Protein AF-A0A822DJT3-F1 (afdb_monomer_lite)

Radius of gyration: 16.77 Å; chains: 1; bounding box: 40×29×47 Å

pLDDT: mean 80.54, std 14.23, range [40.25, 95.06]

Secondary structure (DSSP, 8-state):
-EE-SSSSS-TTGGG--S-EE--S-TT---TTTTT--HHHHHHS-HHHHHHHHHHHHHHHHTT--GGGGTTSSEEEEEEESSSHHHHHHHH-TTTTTTSEEEEEE--GGGHHHHHHHHHHHHHHTTS-SEEEEEEE-----SS---

Structure (mmCIF, N/CA/C/O backbone):
data_AF-A0A822DJT3-F1
#
_entry.id   AF-A0A822DJT3-F1
#
loop_
_atom_site.group_PDB
_atom_site.id
_atom_site.type_symbol
_atom_site.label_atom_id
_atom_site.label_alt_id
_atom_site.label_comp_id
_atom_site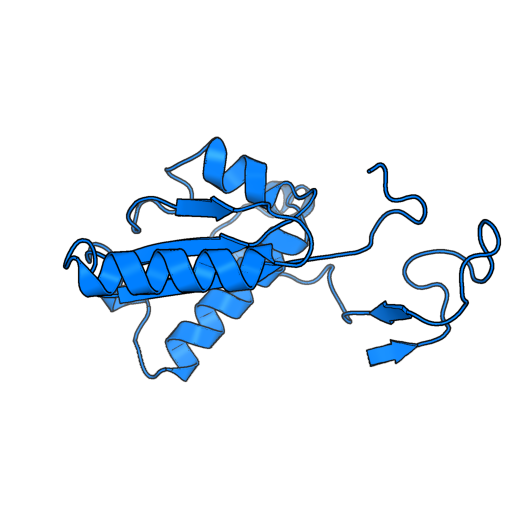.label_asym_id
_atom_site.label_entity_id
_atom_site.label_seq_id
_atom_site.pdbx_PDB_ins_code
_atom_site.Cartn_x
_atom_site.Cartn_y
_atom_site.Cartn_z
_atom_site.occupancy
_atom_site.B_iso_or_equiv
_atom_site.auth_seq_id
_atom_site.auth_comp_id
_atom_site.auth_asym_id
_atom_site.auth_atom_id
_atom_site.pdbx_PDB_model_num
ATOM 1 N N . MET A 1 1 ? 8.559 -11.005 -9.850 1.00 64.75 1 MET A N 1
ATOM 2 C CA . MET A 1 1 ? 9.278 -12.016 -10.670 1.00 64.75 1 MET A CA 1
ATOM 3 C C . MET A 1 1 ? 10.471 -11.321 -11.326 1.00 64.75 1 MET A C 1
ATOM 5 O O . MET A 1 1 ? 10.299 -10.184 -11.744 1.00 64.75 1 MET A O 1
ATOM 9 N N . ILE A 1 2 ? 11.675 -11.912 -11.351 1.00 83.25 2 ILE A N 1
ATOM 10 C CA . ILE A 1 2 ? 12.859 -11.281 -11.978 1.00 83.25 2 ILE A CA 1
ATOM 11 C C . ILE A 1 2 ? 12.907 -11.689 -13.448 1.00 83.25 2 ILE A C 1
ATOM 13 O O . ILE A 1 2 ? 13.103 -12.870 -13.735 1.00 83.25 2 ILE A O 1
ATOM 17 N N . THR A 1 3 ? 12.763 -10.736 -14.365 1.00 85.88 3 THR A N 1
ATOM 18 C CA . THR A 1 3 ? 12.699 -11.014 -15.810 1.00 85.88 3 THR A CA 1
ATOM 19 C C . THR A 1 3 ? 13.635 -10.105 -16.608 1.00 85.88 3 THR A C 1
ATOM 21 O O . THR A 1 3 ? 13.961 -8.995 -16.176 1.00 85.88 3 THR A O 1
ATOM 24 N N . ALA A 1 4 ? 14.080 -10.589 -17.770 1.00 84.44 4 ALA A N 1
ATOM 25 C CA . ALA A 1 4 ? 14.781 -9.812 -18.792 1.00 84.44 4 ALA A CA 1
ATOM 26 C C . ALA A 1 4 ? 13.803 -9.561 -19.943 1.00 84.44 4 ALA A C 1
ATOM 28 O O . ALA A 1 4 ? 13.664 -10.379 -20.843 1.00 84.44 4 ALA A O 1
ATOM 29 N N . ASP A 1 5 ? 13.039 -8.483 -19.816 1.00 85.62 5 ASP A N 1
ATOM 30 C CA . ASP A 1 5 ? 12.033 -8.057 -20.783 1.00 85.62 5 ASP A CA 1
ATOM 31 C C . ASP A 1 5 ? 11.998 -6.529 -20.805 1.00 85.62 5 ASP A C 1
ATOM 33 O O . ASP A 1 5 ? 12.515 -5.874 -19.888 1.00 85.62 5 ASP A O 1
ATOM 37 N N . ASP A 1 6 ? 11.351 -5.991 -21.833 1.00 84.81 6 ASP A N 1
ATOM 38 C CA . ASP A 1 6 ? 11.278 -4.555 -22.085 1.00 84.81 6 ASP A CA 1
ATOM 39 C C . ASP A 1 6 ? 10.051 -3.894 -21.425 1.00 84.81 6 ASP A C 1
ATOM 41 O O . ASP A 1 6 ? 9.691 -2.772 -21.772 1.00 84.81 6 ASP A O 1
ATOM 45 N N . CYS A 1 7 ? 9.364 -4.562 -20.480 1.00 82.00 7 CYS A N 1
ATOM 46 C CA . CYS A 1 7 ? 8.042 -4.104 -20.017 1.00 82.00 7 CYS A CA 1
ATOM 47 C C . CYS A 1 7 ? 8.061 -2.806 -19.189 1.00 82.00 7 CYS A C 1
ATOM 49 O O . CYS A 1 7 ? 7.016 -2.193 -18.973 1.00 82.00 7 CYS A O 1
ATOM 51 N N . ARG A 1 8 ? 9.236 -2.390 -18.702 1.00 83.06 8 ARG A N 1
ATOM 52 C CA . ARG A 1 8 ? 9.443 -1.087 -18.048 1.00 83.06 8 ARG A CA 1
ATOM 53 C C . ARG A 1 8 ? 10.210 -0.128 -18.934 1.00 83.06 8 ARG A C 1
ATOM 55 O O . ARG A 1 8 ? 9.840 1.035 -19.046 1.00 83.06 8 ARG A O 1
ATOM 62 N N . TRP A 1 9 ? 11.271 -0.630 -19.545 1.00 85.56 9 TRP A N 1
ATOM 63 C CA . TRP A 1 9 ? 12.133 0.111 -20.442 1.00 85.56 9 TRP A CA 1
ATOM 64 C C . TRP A 1 9 ? 12.909 -0.857 -21.343 1.00 85.56 9 TRP A C 1
ATOM 66 O O . TRP A 1 9 ? 13.093 -2.012 -20.948 1.00 85.56 9 TRP A O 1
ATOM 76 N N . PRO A 1 10 ? 13.393 -0.406 -22.515 1.00 87.25 10 PRO A N 1
ATOM 77 C CA . PRO A 1 10 ? 14.214 -1.225 -23.399 1.00 87.25 10 PRO A CA 1
ATOM 78 C C . PRO A 1 10 ? 15.428 -1.837 -22.694 1.00 87.25 10 PRO A C 1
ATOM 80 O O . PRO A 1 10 ? 16.146 -1.167 -21.943 1.00 87.25 10 PRO A O 1
ATOM 83 N N . GLN A 1 11 ? 15.699 -3.111 -22.966 1.00 86.88 11 GLN A N 1
ATOM 84 C CA . GLN A 1 11 ? 16.896 -3.788 -22.479 1.00 86.88 11 GLN A CA 1
ATOM 85 C C . GLN A 1 11 ? 18.179 -3.039 -22.852 1.00 86.88 11 GLN A C 1
ATOM 87 O O . GLN A 1 11 ? 18.351 -2.553 -23.968 1.00 86.88 11 GLN A O 1
ATOM 92 N N . GLY A 1 12 ? 19.103 -2.958 -21.891 1.00 80.81 12 GLY A N 1
ATOM 93 C CA . GLY A 1 12 ? 20.394 -2.295 -22.076 1.00 80.81 12 GLY A CA 1
ATOM 94 C C . GLY A 1 12 ? 20.322 -0.767 -22.161 1.00 80.81 12 GLY A C 1
ATOM 95 O O . GLY A 1 12 ? 21.353 -0.137 -22.404 1.00 80.81 12 GLY A O 1
ATOM 96 N N . GLN A 1 13 ? 19.152 -0.149 -21.937 1.00 83.62 13 GLN A N 1
ATOM 97 C CA . GLN A 1 13 ? 19.043 1.308 -21.870 1.00 83.62 13 GLN A CA 1
ATOM 98 C C . GLN A 1 13 ? 20.041 1.861 -20.838 1.00 83.62 13 GLN A C 1
ATOM 100 O O . GLN A 1 13 ? 20.091 1.397 -19.703 1.00 83.62 13 GLN A O 1
ATOM 105 N N . TYR A 1 14 ? 20.870 2.826 -21.250 1.00 85.50 14 TYR A N 1
ATOM 106 C CA . TYR A 1 14 ? 21.945 3.430 -20.442 1.00 85.50 14 TYR A CA 1
ATOM 107 C C . TYR A 1 14 ? 22.965 2.441 -19.840 1.00 85.50 14 TYR A C 1
ATOM 109 O O . TYR A 1 14 ? 23.615 2.762 -18.849 1.00 85.50 14 TYR A O 1
ATOM 117 N N . GLY A 1 15 ? 23.116 1.239 -20.408 1.00 86.69 15 GLY A N 1
ATOM 118 C CA . GLY A 1 15 ? 23.995 0.206 -19.845 1.00 86.69 15 GLY A CA 1
ATOM 119 C C . GLY A 1 15 ? 23.457 -0.430 -18.557 1.00 86.69 15 GLY A C 1
ATOM 120 O O . GLY A 1 15 ? 24.214 -1.076 -17.833 1.00 86.69 15 GLY A O 1
ATOM 121 N N . LEU A 1 16 ? 22.164 -0.256 -18.257 1.00 86.62 16 LEU A N 1
ATOM 122 C CA . LEU A 1 16 ? 21.525 -0.869 -17.095 1.00 86.62 16 LEU A CA 1
ATOM 123 C C . LEU A 1 16 ? 21.512 -2.405 -17.204 1.00 86.62 16 LEU A C 1
ATOM 125 O O . LEU A 1 16 ? 21.379 -2.948 -18.308 1.00 86.62 16 LEU A O 1
ATOM 129 N N . PRO A 1 17 ? 21.567 -3.124 -16.066 1.00 88.50 17 PRO A N 1
ATOM 130 C CA . PRO A 1 17 ? 21.380 -4.568 -16.043 1.00 88.50 17 PRO A CA 1
ATOM 131 C C . PRO A 1 17 ? 20.071 -4.989 -16.722 1.00 88.50 17 PRO A C 1
ATOM 133 O O . PRO A 1 17 ? 19.014 -4.397 -16.502 1.00 88.50 17 PRO A O 1
ATOM 136 N N . THR A 1 18 ? 20.122 -6.065 -17.508 1.00 88.12 18 THR A N 1
ATOM 137 C CA . THR A 1 18 ? 18.956 -6.565 -18.260 1.00 88.12 18 THR A CA 1
ATOM 138 C C . THR A 1 18 ? 17.886 -7.191 -17.369 1.00 88.12 18 THR A C 1
ATOM 140 O O . THR A 1 18 ? 16.740 -7.328 -17.784 1.00 88.12 18 THR A O 1
ATOM 143 N N . ARG A 1 19 ? 18.235 -7.570 -16.133 1.00 88.44 19 ARG A N 1
ATOM 144 C CA . ARG A 1 19 ? 17.340 -8.245 -15.189 1.00 88.44 19 ARG A CA 1
ATOM 145 C C . ARG A 1 19 ? 16.932 -7.308 -14.064 1.00 88.44 19 ARG A C 1
ATOM 147 O O . ARG A 1 19 ? 17.784 -6.776 -13.361 1.00 88.44 19 ARG A O 1
ATOM 154 N N . ASN A 1 20 ? 15.629 -7.185 -13.839 1.00 86.25 20 ASN A N 1
ATOM 155 C CA . ASN A 1 20 ? 15.072 -6.496 -12.677 1.00 86.25 20 ASN A CA 1
ATOM 156 C C . ASN A 1 20 ? 13.769 -7.168 -12.206 1.00 86.25 20 ASN A C 1
ATOM 158 O O . ASN A 1 20 ? 13.161 -7.965 -12.929 1.00 86.25 20 ASN A O 1
ATOM 162 N N . GLY A 1 21 ? 13.396 -6.918 -10.949 1.00 89.19 21 GLY A N 1
ATOM 163 C CA . GLY A 1 21 ? 12.188 -7.458 -10.330 1.00 89.19 21 GLY A CA 1
ATOM 164 C C . GLY A 1 21 ? 10.965 -6.639 -10.717 1.00 89.19 21 GLY A C 1
ATOM 165 O O . GLY A 1 21 ? 10.880 -5.465 -10.376 1.00 89.19 21 GLY A O 1
ATOM 166 N N . LYS A 1 22 ? 10.014 -7.263 -11.415 1.00 87.69 22 LYS A N 1
ATOM 167 C CA . LYS A 1 22 ? 8.825 -6.588 -11.943 1.00 87.69 22 LYS A CA 1
ATOM 168 C C . LYS A 1 22 ? 7.548 -7.183 -11.366 1.00 87.69 22 LYS A C 1
ATOM 170 O O . LYS A 1 22 ? 7.413 -8.411 -11.254 1.00 87.69 22 LYS A O 1
ATOM 175 N N . LEU A 1 23 ? 6.630 -6.292 -10.997 1.00 88.88 23 LEU A N 1
ATOM 176 C CA . LEU A 1 23 ? 5.227 -6.620 -10.773 1.00 88.88 23 LEU A CA 1
ATOM 177 C C . LEU A 1 23 ? 4.513 -6.728 -12.120 1.00 88.88 23 LEU A C 1
ATOM 179 O O . LEU A 1 23 ? 4.776 -5.941 -13.033 1.00 88.88 23 LEU A O 1
ATOM 183 N N . LYS A 1 24 ? 3.639 -7.728 -12.226 1.00 87.00 24 LYS A N 1
ATOM 184 C CA . LYS A 1 24 ? 2.755 -7.915 -13.377 1.00 87.00 24 LYS A CA 1
ATOM 185 C C . LYS A 1 24 ? 1.583 -6.940 -13.260 1.00 87.00 24 LYS A C 1
ATOM 187 O O . LYS A 1 24 ? 1.207 -6.608 -12.144 1.00 87.00 24 LYS A O 1
ATOM 192 N N . GLU A 1 25 ? 1.031 -6.521 -14.398 1.00 85.81 25 GLU A N 1
ATOM 193 C CA . GLU A 1 25 ? -0.296 -5.882 -14.477 1.00 85.81 25 GLU A CA 1
ATOM 194 C C . GLU A 1 25 ? -0.500 -4.684 -13.524 1.00 85.81 25 GLU A C 1
ATOM 196 O O . GLU A 1 25 ? -1.562 -4.513 -12.939 1.00 85.81 25 GLU A O 1
ATOM 201 N N . VAL A 1 26 ? 0.523 -3.834 -13.362 1.00 87.31 26 VAL A N 1
ATOM 202 C CA . VAL A 1 26 ? 0.474 -2.661 -12.455 1.00 87.31 26 VAL A CA 1
ATOM 203 C C . VAL A 1 26 ? -0.504 -1.566 -12.893 1.00 87.31 26 VAL A C 1
ATOM 205 O O . VAL A 1 26 ? -0.678 -0.567 -12.207 1.00 87.31 26 VAL A O 1
ATOM 208 N N . ASP A 1 27 ? -1.072 -1.707 -14.081 1.00 85.94 27 ASP A N 1
ATOM 209 C CA . ASP A 1 27 ? -2.065 -0.828 -14.676 1.00 85.94 27 ASP A CA 1
ATOM 210 C C . ASP A 1 27 ? -3.502 -1.190 -14.270 1.00 85.94 27 ASP A C 1
ATOM 212 O O . ASP A 1 27 ? -4.400 -0.364 -14.451 1.00 85.94 27 ASP A O 1
ATOM 216 N N . ARG A 1 28 ? -3.719 -2.379 -13.690 1.00 89.06 28 ARG A N 1
ATOM 217 C CA . ARG A 1 28 ? -5.036 -2.835 -13.231 1.00 89.06 28 ARG A CA 1
ATOM 218 C C . ARG A 1 28 ? -5.428 -2.189 -11.910 1.00 89.06 28 ARG A C 1
ATOM 220 O O . ARG A 1 28 ? -4.577 -1.946 -11.061 1.00 89.06 28 ARG A O 1
ATOM 227 N N . PHE A 1 29 ? -6.719 -1.884 -11.784 1.00 91.69 29 PHE A N 1
ATOM 228 C CA . PHE A 1 29 ? -7.321 -1.361 -10.563 1.00 91.69 29 PHE A CA 1
ATOM 229 C C . PHE A 1 29 ? -8.853 -1.465 -10.612 1.00 91.69 29 PHE A C 1
ATOM 231 O O . PHE A 1 29 ? -9.454 -1.079 -11.623 1.00 91.69 29 PHE A O 1
ATOM 238 N N . ASP A 1 30 ? -9.494 -1.937 -9.540 1.00 91.31 30 ASP A N 1
ATOM 239 C CA . ASP A 1 30 ? -10.961 -1.981 -9.431 1.00 91.31 30 ASP A CA 1
ATOM 240 C C . ASP A 1 30 ? -11.549 -0.617 -9.035 1.00 91.31 30 ASP A C 1
ATOM 242 O O . ASP A 1 30 ? -11.877 -0.319 -7.886 1.00 91.31 30 ASP A O 1
ATOM 246 N N . VAL A 1 31 ? -11.712 0.240 -10.039 1.00 90.44 31 VAL A N 1
ATOM 247 C CA . VAL A 1 31 ? -12.237 1.602 -9.880 1.00 90.44 31 VAL A CA 1
ATOM 248 C C . VAL A 1 31 ? -13.630 1.633 -9.236 1.00 90.44 31 VAL A C 1
ATOM 250 O O . VAL A 1 31 ? -13.926 2.536 -8.450 1.00 90.44 31 VAL A O 1
ATOM 253 N N . ALA A 1 32 ? -14.491 0.673 -9.590 1.00 89.25 32 ALA A N 1
ATOM 254 C CA . ALA A 1 32 ? -15.878 0.649 -9.139 1.00 89.25 32 ALA A CA 1
ATOM 255 C C . ALA A 1 32 ? -15.965 0.277 -7.657 1.00 89.25 32 ALA A C 1
ATOM 257 O O . ALA A 1 32 ? -16.729 0.897 -6.917 1.00 89.25 32 ALA A O 1
ATOM 258 N N . PHE A 1 33 ? -15.144 -0.680 -7.217 1.00 90.12 33 PHE A N 1
ATOM 259 C CA . PHE A 1 33 ? -15.066 -1.093 -5.821 1.00 90.12 33 PHE A CA 1
ATOM 260 C C . PHE A 1 33 ? -14.658 0.057 -4.888 1.00 90.12 33 PHE A C 1
ATOM 262 O O . PHE A 1 33 ? -15.282 0.263 -3.848 1.00 90.12 33 PHE A O 1
ATOM 269 N N . PHE A 1 34 ? -13.662 0.854 -5.286 1.00 87.69 34 PHE A N 1
ATOM 270 C CA . PHE A 1 34 ? -13.192 2.004 -4.502 1.00 87.69 34 PHE A CA 1
ATOM 271 C C . PHE A 1 34 ? -14.026 3.281 -4.696 1.00 87.69 34 PHE A C 1
ATOM 273 O O . PHE A 1 34 ? -13.658 4.328 -4.171 1.00 87.69 34 PHE A O 1
ATOM 280 N N . ASN A 1 35 ? -15.151 3.214 -5.421 1.00 86.25 35 ASN A N 1
ATOM 281 C CA . ASN A 1 35 ? -16.043 4.350 -5.679 1.00 86.25 35 ASN A CA 1
ATOM 282 C C . ASN A 1 35 ? -15.320 5.576 -6.281 1.00 86.25 35 ASN A C 1
ATOM 284 O O . ASN A 1 35 ? -15.597 6.725 -5.935 1.00 86.25 35 ASN A O 1
ATOM 288 N N . LEU A 1 36 ? -14.369 5.328 -7.184 1.00 84.56 36 LEU A N 1
ATOM 289 C CA . LEU A 1 36 ? -13.603 6.371 -7.862 1.00 84.56 36 LEU A CA 1
ATOM 290 C C . LEU A 1 36 ? -14.143 6.606 -9.274 1.00 84.56 36 LEU A C 1
ATOM 292 O O . LEU A 1 36 ? -14.678 5.713 -9.926 1.00 84.56 36 LEU A O 1
ATOM 296 N N . HIS A 1 37 ? -13.985 7.820 -9.798 1.00 83.56 37 HIS A N 1
ATOM 297 C CA . HIS A 1 37 ? -14.318 8.083 -11.196 1.00 83.56 37 HIS A CA 1
ATOM 298 C C . HIS A 1 37 ? -13.190 7.581 -12.114 1.00 83.56 37 HIS A C 1
ATOM 300 O O . HIS A 1 37 ? -12.014 7.834 -11.849 1.00 83.56 37 HIS A O 1
ATOM 306 N N . SER A 1 38 ? -13.508 6.947 -13.249 1.00 83.44 38 SER A N 1
ATOM 307 C CA . SER A 1 38 ? -12.495 6.342 -14.136 1.00 83.44 38 SER A CA 1
ATOM 308 C C . SER A 1 38 ? -11.413 7.321 -14.596 1.00 83.44 38 SER A C 1
ATOM 310 O O . SER A 1 38 ? -10.251 6.939 -14.697 1.00 83.44 38 SER A O 1
ATOM 312 N N . LYS A 1 39 ? -11.759 8.596 -14.834 1.00 82.94 39 LYS A N 1
ATOM 313 C CA . LYS A 1 39 ? -10.762 9.630 -15.183 1.00 82.94 39 LYS A CA 1
ATOM 314 C C . LYS A 1 39 ? -9.795 9.934 -14.035 1.00 82.94 39 LYS A C 1
ATOM 316 O O . LYS A 1 39 ? -8.632 10.206 -14.292 1.00 82.94 39 LYS A O 1
ATOM 321 N N . GLN A 1 40 ? -10.271 9.889 -12.793 1.00 79.56 40 GLN A N 1
ATOM 322 C CA . GLN A 1 40 ? -9.430 10.092 -11.617 1.00 79.56 40 GLN A CA 1
ATOM 323 C C . GLN A 1 40 ? -8.487 8.902 -11.442 1.00 79.56 40 GLN A C 1
ATOM 325 O O . GLN A 1 40 ? -7.285 9.101 -11.320 1.00 79.56 40 GLN A O 1
ATOM 330 N N . ALA A 1 41 ? -9.005 7.676 -11.557 1.00 81.94 41 ALA A N 1
ATOM 331 C CA . ALA A 1 41 ? -8.205 6.459 -11.437 1.00 81.94 41 ALA A CA 1
ATOM 332 C C . ALA A 1 41 ? -7.071 6.353 -12.474 1.00 81.94 41 ALA A C 1
ATOM 334 O O . ALA A 1 41 ? -5.986 5.881 -12.144 1.00 81.94 41 ALA A O 1
ATOM 335 N N . HIS A 1 42 ? -7.280 6.833 -13.707 1.00 82.88 42 HIS A N 1
ATOM 336 C CA . HIS A 1 42 ? -6.219 6.875 -14.727 1.00 82.88 42 HIS A CA 1
ATOM 337 C C . HIS A 1 42 ? -5.062 7.810 -14.357 1.00 82.88 42 HIS A C 1
ATOM 339 O O . HIS A 1 42 ? -3.927 7.555 -14.753 1.00 82.88 42 HIS A O 1
ATOM 345 N N . ASN A 1 43 ? -5.345 8.867 -13.596 1.00 82.94 43 ASN A N 1
ATOM 346 C CA . ASN A 1 43 ? -4.349 9.841 -13.157 1.00 82.94 43 ASN A CA 1
ATOM 347 C C . ASN A 1 43 ? -3.728 9.483 -11.800 1.00 82.94 43 ASN A C 1
ATOM 349 O O . ASN A 1 43 ? -2.837 10.191 -11.342 1.00 82.94 43 ASN A O 1
ATOM 353 N N . MET A 1 44 ? -4.185 8.412 -11.144 1.00 81.81 44 MET A N 1
ATOM 354 C CA . MET A 1 44 ? -3.606 7.961 -9.882 1.00 81.81 44 MET A CA 1
ATOM 355 C C . MET A 1 44 ? -2.296 7.211 -10.113 1.00 81.81 44 MET A C 1
ATOM 357 O O . MET A 1 44 ? -2.211 6.325 -10.977 1.00 81.81 44 MET A O 1
ATOM 361 N N . ASP A 1 45 ? -1.312 7.500 -9.258 1.00 84.19 45 ASP A N 1
ATOM 362 C CA . ASP A 1 45 ? -0.078 6.723 -9.160 1.00 84.19 45 ASP A CA 1
ATOM 363 C C . ASP A 1 45 ? -0.421 5.229 -8.994 1.00 84.19 45 ASP A C 1
ATOM 365 O O . ASP A 1 45 ? -1.178 4.860 -8.085 1.00 84.19 45 ASP A O 1
ATOM 369 N N . PRO A 1 46 ? 0.094 4.352 -9.876 1.00 87.75 46 PRO A N 1
ATOM 370 C CA . PRO A 1 46 ? -0.060 2.905 -9.757 1.00 87.75 46 PRO A CA 1
ATOM 371 C C . PRO A 1 46 ? 0.298 2.346 -8.373 1.00 87.75 46 PRO A C 1
ATOM 373 O O . PRO A 1 46 ? -0.302 1.364 -7.944 1.00 87.75 46 PRO A O 1
ATOM 376 N N . GLN A 1 47 ? 1.241 2.966 -7.654 1.00 86.94 47 GLN A N 1
ATOM 377 C CA . GLN A 1 47 ? 1.611 2.564 -6.292 1.00 86.94 47 GLN A CA 1
ATOM 378 C C . GLN A 1 47 ? 0.438 2.702 -5.328 1.00 86.94 47 GLN A C 1
ATOM 380 O O . GLN A 1 47 ? 0.181 1.790 -4.549 1.00 86.94 47 GLN A O 1
ATOM 385 N N . LEU A 1 48 ? -0.293 3.814 -5.411 1.00 85.62 48 LEU A N 1
ATOM 386 C CA . LEU A 1 48 ? -1.457 4.061 -4.569 1.00 85.62 48 LEU A CA 1
ATOM 387 C C . LEU A 1 48 ? -2.610 3.112 -4.917 1.00 85.62 48 LEU A C 1
ATOM 389 O O . LEU A 1 48 ? -3.270 2.602 -4.018 1.00 85.62 48 LEU A O 1
ATOM 393 N N . ARG A 1 49 ? -2.821 2.830 -6.208 1.00 89.06 49 ARG A N 1
ATOM 394 C CA . ARG A 1 49 ? -3.843 1.874 -6.667 1.00 89.06 49 ARG A CA 1
ATOM 395 C C . ARG A 1 49 ? -3.603 0.469 -6.118 1.00 89.06 49 ARG A C 1
ATOM 397 O O . ARG A 1 49 ? -4.495 -0.110 -5.506 1.00 89.06 49 ARG A O 1
ATOM 404 N N . LEU A 1 50 ? -2.377 -0.033 -6.263 1.00 90.06 50 LEU A N 1
ATOM 405 C CA . LEU A 1 50 ? -1.988 -1.331 -5.710 1.00 90.06 50 LEU A CA 1
ATOM 406 C C . LEU A 1 50 ? -2.056 -1.343 -4.181 1.00 90.06 50 LEU A C 1
ATOM 408 O O . LEU A 1 50 ? -2.475 -2.336 -3.596 1.00 90.06 50 LEU A O 1
ATOM 412 N N . LEU A 1 51 ? -1.658 -0.249 -3.526 1.00 89.56 51 LEU A N 1
ATOM 413 C CA . LEU A 1 51 ? -1.709 -0.149 -2.071 1.00 89.56 51 LEU A CA 1
ATOM 414 C C . LEU A 1 51 ? -3.142 -0.279 -1.548 1.00 89.56 51 LEU A C 1
ATOM 416 O O . LEU A 1 51 ? -3.360 -1.017 -0.595 1.00 89.56 51 LEU A O 1
ATOM 420 N N . LEU A 1 52 ? -4.115 0.379 -2.184 1.00 89.19 52 LEU A N 1
ATOM 421 C CA . LEU A 1 52 ? -5.526 0.293 -1.799 1.00 89.19 52 LEU A CA 1
ATOM 422 C C . LEU A 1 52 ? -6.053 -1.149 -1.844 1.00 89.19 52 LEU A C 1
ATOM 424 O O . LEU A 1 52 ? -6.670 -1.611 -0.882 1.00 89.19 52 LEU A O 1
ATOM 428 N N . GLU A 1 53 ? -5.771 -1.870 -2.930 1.00 91.56 53 GLU A N 1
ATOM 429 C CA . GLU A 1 53 ? -6.175 -3.271 -3.096 1.00 91.56 53 GLU A CA 1
ATOM 430 C C . GLU A 1 53 ? -5.490 -4.182 -2.077 1.00 91.56 53 GLU A C 1
ATOM 432 O O . GLU A 1 53 ? -6.162 -4.885 -1.324 1.00 91.56 53 GLU A O 1
ATOM 437 N N . VAL A 1 54 ? -4.161 -4.111 -1.976 1.00 93.06 54 VAL A N 1
ATOM 438 C CA . VAL A 1 54 ? -3.385 -4.975 -1.075 1.00 93.06 54 VAL A CA 1
ATOM 439 C C . VAL A 1 54 ? -3.716 -4.694 0.390 1.00 93.06 54 VAL A C 1
ATOM 441 O O . VAL A 1 54 ? -3.786 -5.621 1.198 1.00 93.06 54 VAL A O 1
ATOM 444 N N . THR A 1 55 ? -3.966 -3.438 0.763 1.00 91.44 55 THR A N 1
ATOM 445 C CA . THR A 1 55 ? -4.439 -3.103 2.108 1.00 91.44 55 THR A CA 1
ATOM 446 C C . THR A 1 55 ? -5.795 -3.749 2.377 1.00 91.44 55 THR A C 1
ATOM 448 O O . THR A 1 55 ? -5.951 -4.396 3.414 1.00 91.44 55 THR A O 1
ATOM 451 N N . TYR A 1 56 ? -6.751 -3.650 1.452 1.00 91.88 56 TYR A N 1
ATOM 452 C CA . TYR A 1 56 ? -8.053 -4.298 1.608 1.00 91.88 56 TYR A CA 1
ATOM 453 C C . TYR A 1 56 ? -7.923 -5.824 1.750 1.00 91.88 56 TYR A C 1
ATOM 455 O O . TYR A 1 56 ? -8.441 -6.408 2.707 1.00 91.88 56 TYR A O 1
ATOM 463 N N . GLU A 1 57 ? -7.161 -6.461 0.859 1.00 93.69 57 GLU A N 1
ATOM 464 C CA . GLU A 1 57 ? -6.869 -7.896 0.904 1.00 93.69 57 GLU A CA 1
ATOM 465 C C . GLU A 1 57 ? -6.219 -8.303 2.228 1.00 93.69 57 GLU A C 1
ATOM 467 O O . GLU A 1 57 ? -6.601 -9.315 2.814 1.00 93.69 57 GLU A O 1
ATOM 472 N N . SER A 1 58 ? -5.278 -7.504 2.739 1.00 93.50 58 SER A N 1
ATOM 473 C CA . SER A 1 58 ? -4.582 -7.787 3.997 1.00 93.50 58 SER A CA 1
ATOM 474 C C . SER A 1 58 ? -5.530 -7.787 5.199 1.00 93.50 58 SER A C 1
ATOM 476 O O . SER A 1 58 ? -5.432 -8.665 6.060 1.00 93.50 58 SER A O 1
ATOM 478 N N . ILE A 1 59 ? -6.495 -6.863 5.227 1.00 91.69 59 ILE A N 1
ATOM 479 C CA . ILE A 1 59 ? -7.508 -6.775 6.283 1.00 91.69 59 ILE A CA 1
ATOM 480 C C . ILE A 1 59 ? -8.428 -7.999 6.221 1.00 91.69 59 ILE A C 1
ATOM 482 O O . ILE A 1 59 ? -8.660 -8.656 7.239 1.00 91.69 59 ILE A O 1
ATOM 486 N N . CYS A 1 60 ? -8.907 -8.351 5.024 1.00 93.12 60 CYS A N 1
ATOM 487 C CA . CYS A 1 60 ? -9.743 -9.532 4.826 1.00 93.12 60 CYS A CA 1
ATOM 488 C C . CYS A 1 60 ? -8.999 -10.834 5.157 1.00 93.12 60 CYS A C 1
ATOM 490 O O . CYS A 1 60 ? -9.564 -11.713 5.807 1.00 93.12 60 CYS A O 1
ATOM 492 N N . ASN A 1 61 ? -7.725 -10.944 4.776 1.00 95.06 61 ASN A N 1
ATOM 493 C CA . ASN A 1 61 ? -6.872 -12.093 5.081 1.00 95.06 61 ASN A CA 1
ATOM 494 C C . ASN A 1 61 ? -6.621 -12.249 6.591 1.00 95.06 61 ASN A C 1
ATOM 496 O O . ASN A 1 61 ? -6.487 -13.367 7.082 1.00 95.06 61 ASN A O 1
ATOM 500 N N . ALA A 1 62 ? -6.632 -11.151 7.351 1.00 92.44 62 ALA A N 1
ATOM 501 C CA . ALA A 1 62 ? -6.599 -11.183 8.814 1.00 92.44 62 ALA A CA 1
ATOM 502 C C . ALA A 1 62 ? -7.934 -11.633 9.453 1.00 92.44 62 ALA A C 1
ATOM 504 O O . ALA A 1 62 ? -8.041 -11.688 10.678 1.00 92.44 62 ALA A O 1
ATOM 505 N N . GLY A 1 63 ? -8.967 -11.934 8.656 1.00 93.31 63 GLY A N 1
ATOM 506 C CA . GLY A 1 63 ? -10.307 -12.279 9.142 1.00 93.31 63 GLY A CA 1
ATOM 507 C C . GLY A 1 63 ? -11.077 -11.083 9.711 1.00 93.31 63 GLY A C 1
ATOM 508 O O . GLY A 1 63 ? -12.089 -11.257 10.393 1.00 93.31 63 GLY A O 1
ATOM 509 N N . ILE A 1 64 ? -10.606 -9.861 9.451 1.00 91.69 64 ILE A N 1
ATOM 510 C CA . ILE A 1 64 ? -11.226 -8.624 9.920 1.00 91.69 64 ILE A CA 1
ATOM 511 C C . ILE A 1 64 ? -12.162 -8.117 8.824 1.00 91.69 64 ILE A C 1
ATOM 513 O O . ILE A 1 64 ? -11.804 -8.060 7.652 1.00 91.69 64 ILE A O 1
ATOM 517 N N . ASN A 1 65 ? -13.381 -7.725 9.199 1.00 90.38 65 ASN A N 1
ATOM 518 C CA . ASN A 1 65 ? -14.263 -7.017 8.277 1.00 90.38 65 ASN A CA 1
ATOM 519 C C . ASN A 1 65 ? -13.801 -5.547 8.191 1.00 90.38 65 ASN A C 1
ATOM 521 O O . ASN A 1 65 ? -13.854 -4.872 9.223 1.00 90.38 65 ASN A O 1
ATOM 525 N N . PRO A 1 66 ? -13.407 -5.030 7.011 1.00 86.50 66 PRO A N 1
ATOM 526 C CA . PRO A 1 66 ? -12.921 -3.656 6.850 1.00 86.50 66 PRO A CA 1
ATOM 527 C C . PRO A 1 66 ? -13.891 -2.588 7.363 1.00 86.50 66 PRO A C 1
ATOM 529 O O . PRO A 1 66 ? -13.467 -1.580 7.919 1.00 86.50 66 PRO A O 1
ATOM 532 N N . ILE A 1 67 ? -15.203 -2.838 7.287 1.00 86.19 67 ILE A N 1
ATOM 533 C CA . ILE A 1 67 ? -16.236 -1.922 7.793 1.00 86.19 67 ILE A CA 1
ATOM 534 C C . ILE A 1 67 ? -16.123 -1.742 9.316 1.00 86.19 67 ILE A C 1
ATOM 536 O O . ILE A 1 67 ? -16.473 -0.692 9.838 1.00 86.19 67 ILE A O 1
ATOM 540 N N . LYS A 1 68 ? -15.601 -2.736 10.048 1.00 85.75 68 LYS A N 1
ATOM 541 C CA . LYS A 1 68 ? -15.401 -2.634 11.504 1.00 85.75 68 LYS A CA 1
ATOM 542 C C . LYS A 1 68 ? -14.223 -1.744 11.895 1.00 85.75 68 LYS A C 1
ATOM 544 O O . LYS A 1 68 ? -14.157 -1.350 13.052 1.00 85.75 68 LYS A O 1
ATOM 549 N N . LEU A 1 69 ? -13.301 -1.470 10.971 1.00 83.56 69 LEU A N 1
ATOM 550 C CA . LEU A 1 69 ? -12.176 -0.558 11.204 1.00 83.56 69 LEU A CA 1
ATOM 551 C C . LEU A 1 69 ? -12.566 0.906 10.968 1.00 83.56 69 LEU A C 1
ATOM 553 O O . LEU A 1 69 ? -11.858 1.813 11.399 1.00 83.56 69 LEU A O 1
ATOM 557 N N . LYS A 1 70 ? -13.702 1.145 10.307 1.00 81.75 70 LYS A N 1
ATOM 558 C CA . LYS A 1 70 ? -14.220 2.487 10.061 1.00 81.75 70 LYS A CA 1
ATOM 559 C C . LYS A 1 70 ? -14.567 3.171 11.386 1.00 81.75 70 LYS A C 1
ATOM 561 O O . LYS A 1 70 ? -15.403 2.681 12.144 1.00 81.75 70 LYS A O 1
ATOM 566 N N . GLY A 1 71 ? -13.920 4.303 11.663 1.00 78.62 71 GLY A N 1
ATOM 567 C CA . GLY A 1 71 ? -14.151 5.096 12.874 1.00 78.62 71 GLY A CA 1
ATOM 568 C C . GLY A 1 71 ? -13.498 4.545 14.149 1.00 78.62 71 GLY A C 1
ATOM 569 O O . GLY A 1 71 ? -13.709 5.101 15.230 1.00 78.62 71 GLY A O 1
ATOM 570 N N . THR A 1 72 ? -12.696 3.477 14.064 1.00 84.75 72 THR A N 1
ATOM 571 C CA . THR A 1 72 ? -11.877 3.028 15.198 1.00 84.75 72 THR A CA 1
ATOM 572 C C . THR A 1 72 ? -10.593 3.849 15.306 1.00 84.75 72 THR A C 1
ATOM 574 O O . THR A 1 72 ? -10.219 4.596 14.404 1.00 84.75 72 THR A O 1
ATOM 577 N N . LYS A 1 73 ? -9.870 3.708 16.424 1.00 84.75 73 LYS A N 1
ATOM 578 C CA . LYS A 1 73 ? -8.508 4.249 16.557 1.00 84.75 73 LYS A CA 1
ATOM 579 C C . LYS A 1 73 ? -7.516 3.383 15.770 1.00 84.75 73 LYS A C 1
ATOM 581 O O . LYS A 1 73 ? -6.700 2.693 16.377 1.00 84.75 73 LYS A O 1
ATOM 586 N N . THR A 1 74 ? -7.661 3.367 14.449 1.00 87.69 74 THR A N 1
ATOM 587 C CA . THR A 1 74 ? -6.763 2.666 13.530 1.00 87.69 74 THR A CA 1
ATOM 588 C C . THR A 1 74 ? -5.917 3.687 12.789 1.00 87.69 74 THR A C 1
ATOM 590 O O . THR A 1 74 ? -6.472 4.554 12.111 1.00 87.69 74 THR A O 1
ATOM 593 N N . ASP A 1 75 ? -4.5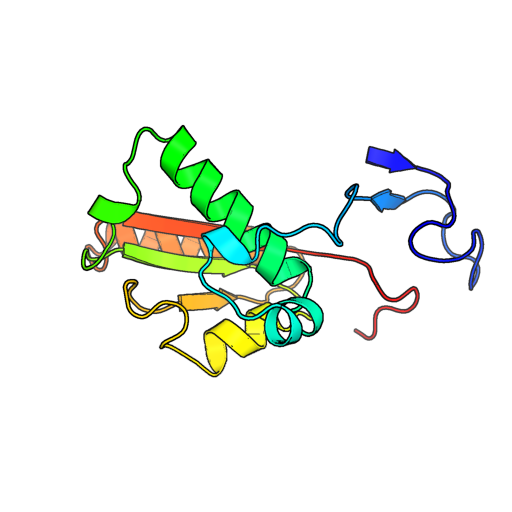99 3.571 12.924 1.00 86.69 75 ASP A N 1
ATOM 594 C CA . ASP A 1 75 ? -3.631 4.446 12.254 1.00 86.69 75 ASP A CA 1
ATOM 595 C C . ASP A 1 75 ? -3.046 3.758 11.010 1.00 86.69 75 ASP A C 1
ATOM 597 O O . ASP A 1 75 ? -3.019 2.526 10.923 1.00 86.69 75 ASP A O 1
ATOM 601 N N . VAL A 1 76 ? -2.560 4.543 10.045 1.00 87.88 76 VAL A N 1
ATOM 602 C CA . VAL A 1 76 ? -1.982 4.039 8.787 1.00 87.88 76 VAL A CA 1
ATOM 603 C C . VAL A 1 76 ? -0.547 4.544 8.627 1.00 87.88 76 VAL A C 1
ATOM 605 O O . VAL A 1 76 ? -0.290 5.743 8.690 1.00 87.88 76 VAL A O 1
ATOM 608 N N . PHE A 1 77 ? 0.396 3.633 8.389 1.00 88.62 77 PHE A N 1
ATOM 609 C CA . PHE A 1 77 ? 1.824 3.920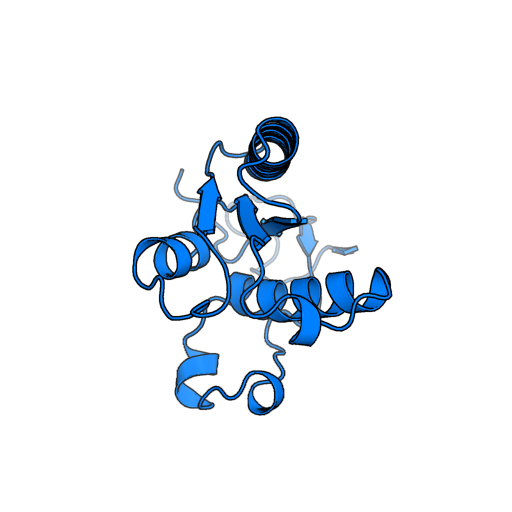 8.236 1.00 88.62 77 PHE A CA 1
ATOM 610 C C . PHE A 1 77 ? 2.337 3.351 6.914 1.00 88.62 77 PHE A C 1
ATOM 612 O O . PHE A 1 77 ? 2.357 2.135 6.727 1.00 88.62 77 PHE A O 1
ATOM 619 N N . ILE A 1 78 ? 2.780 4.206 5.995 1.00 88.25 78 ILE A N 1
ATOM 620 C CA . ILE A 1 78 ? 3.230 3.797 4.660 1.00 88.25 78 ILE A CA 1
ATOM 621 C C . ILE A 1 78 ? 4.700 4.165 4.467 1.00 88.25 78 ILE A C 1
ATOM 623 O O . ILE A 1 78 ? 5.081 5.326 4.544 1.00 88.25 78 ILE A O 1
ATOM 627 N N . GLY A 1 79 ? 5.543 3.178 4.180 1.00 88.19 79 GLY A N 1
ATOM 628 C CA . GLY A 1 79 ? 6.891 3.413 3.674 1.00 88.19 79 GLY A CA 1
ATOM 629 C C . GLY A 1 79 ? 6.860 3.571 2.158 1.00 88.19 79 GLY A C 1
ATOM 630 O O . GLY A 1 79 ? 6.550 2.608 1.456 1.00 88.19 79 GLY A O 1
ATOM 631 N N . ALA A 1 80 ? 7.190 4.747 1.636 1.00 83.19 80 ALA A N 1
ATOM 632 C CA . ALA A 1 80 ? 7.199 4.990 0.195 1.00 83.19 80 ALA A CA 1
ATOM 633 C C . ALA A 1 80 ? 8.354 5.915 -0.188 1.00 83.19 80 ALA A C 1
ATOM 635 O O . ALA A 1 80 ? 8.666 6.827 0.569 1.00 83.19 80 ALA A O 1
ATOM 636 N N . ASN A 1 81 ? 8.943 5.710 -1.368 1.00 75.88 81 ASN A N 1
ATOM 637 C CA . ASN A 1 81 ? 9.991 6.564 -1.936 1.00 75.88 81 ASN A CA 1
ATOM 638 C C . ASN A 1 81 ? 9.531 7.085 -3.308 1.00 75.88 81 ASN A C 1
ATOM 640 O O . ASN A 1 81 ? 9.076 6.295 -4.139 1.00 75.88 81 ASN A O 1
ATOM 644 N N . GLY A 1 82 ? 9.622 8.401 -3.532 1.00 62.56 82 GLY A N 1
ATOM 645 C CA . GLY A 1 82 ? 9.431 9.015 -4.853 1.00 62.56 82 GLY A CA 1
ATOM 64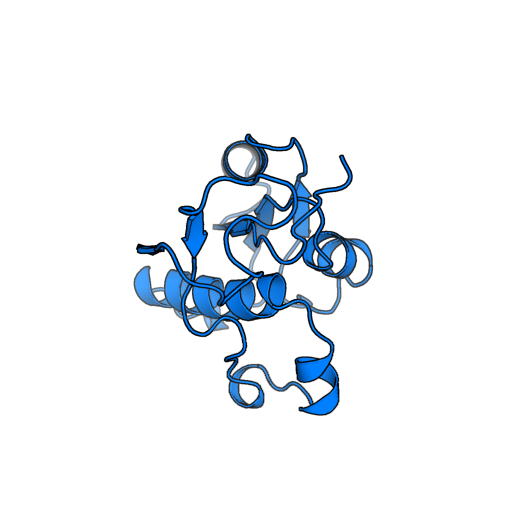6 C C . GLY A 1 82 ? 8.063 8.743 -5.492 1.00 62.56 82 GLY A C 1
ATOM 647 O O . GLY A 1 82 ? 7.989 8.436 -6.681 1.00 62.56 82 GLY A O 1
ATOM 648 N N . SER A 1 83 ? 6.987 8.809 -4.703 1.00 60.66 83 SER A N 1
ATOM 649 C CA . SER A 1 83 ? 5.632 8.407 -5.113 1.00 60.66 83 SER A CA 1
ATOM 650 C C . SER A 1 83 ? 4.601 9.500 -4.846 1.00 60.66 83 SER A C 1
ATOM 652 O O . SER A 1 83 ? 4.711 10.214 -3.850 1.00 60.66 83 SER A O 1
ATOM 654 N N . ASP A 1 84 ? 3.541 9.576 -5.659 1.00 54.47 84 ASP A N 1
ATOM 655 C CA . ASP A 1 84 ? 2.388 10.422 -5.317 1.00 54.47 84 ASP A CA 1
ATOM 656 C C . ASP A 1 84 ? 1.599 9.843 -4.142 1.00 54.47 84 ASP A C 1
ATOM 658 O O . ASP A 1 84 ? 0.766 10.543 -3.577 1.00 54.47 84 ASP A O 1
ATOM 662 N N . ALA A 1 85 ? 1.877 8.604 -3.710 1.00 51.56 85 ALA A N 1
ATOM 663 C CA . ALA A 1 85 ? 1.389 8.114 -2.425 1.00 51.56 85 ALA A CA 1
ATOM 664 C C . ALA A 1 85 ? 1.848 9.048 -1.288 1.00 51.56 85 ALA A C 1
ATOM 666 O O . ALA A 1 85 ? 1.010 9.467 -0.494 1.00 51.56 85 ALA A O 1
ATOM 667 N N . GLN A 1 86 ? 3.117 9.490 -1.276 1.00 56.41 86 GLN A N 1
ATOM 668 C CA . GLN A 1 86 ? 3.584 10.515 -0.325 1.00 56.41 86 GLN A CA 1
ATOM 669 C C . GLN A 1 86 ? 2.724 11.784 -0.400 1.00 56.41 86 GLN A C 1
ATOM 671 O O . GLN A 1 86 ? 2.330 12.320 0.634 1.00 56.41 86 GLN A O 1
ATOM 676 N N . ASN A 1 87 ? 2.387 12.235 -1.611 1.00 53.97 87 ASN A N 1
ATOM 677 C CA . ASN A 1 87 ? 1.595 13.444 -1.822 1.00 53.97 87 ASN A CA 1
ATOM 678 C C . ASN A 1 87 ? 0.133 13.267 -1.392 1.00 53.97 87 ASN A C 1
ATOM 680 O O . ASN A 1 87 ? -0.387 14.143 -0.712 1.00 53.97 87 ASN A O 1
ATOM 684 N N . VAL A 1 88 ? -0.533 12.157 -1.713 1.00 56.31 88 VAL A N 1
ATOM 685 C CA . VAL A 1 88 ? -1.939 11.916 -1.339 1.00 56.31 88 VAL A CA 1
ATOM 686 C C . VAL A 1 88 ? -2.092 11.822 0.178 1.00 56.31 88 VAL A C 1
ATOM 688 O O . VAL A 1 88 ? -2.960 12.485 0.738 1.00 56.31 88 VAL A O 1
ATOM 691 N N . PHE A 1 89 ? -1.190 11.111 0.860 1.00 54.53 89 PHE A N 1
ATOM 692 C CA . PHE A 1 89 ? -1.209 11.025 2.324 1.00 54.53 89 PHE A CA 1
ATOM 693 C C . PHE A 1 89 ? -0.788 12.331 3.023 1.00 54.53 89 PHE A C 1
ATOM 695 O O . PHE A 1 89 ? -1.177 12.549 4.167 1.00 54.53 89 PHE A O 1
ATOM 702 N N . SER A 1 90 ? -0.025 13.207 2.354 1.00 48.81 90 SER A N 1
ATOM 703 C CA . SER A 1 90 ? 0.385 14.512 2.908 1.00 48.81 90 SER A CA 1
ATOM 704 C C . SER A 1 90 ? -0.586 15.659 2.595 1.00 48.81 90 SER A C 1
ATOM 706 O O . SER A 1 90 ? -0.636 16.629 3.348 1.00 48.81 90 SER A O 1
ATOM 708 N N . SER A 1 91 ? -1.330 15.581 1.485 1.00 42.25 91 SER A N 1
ATOM 709 C CA . SER A 1 91 ? -2.117 16.703 0.936 1.00 42.25 91 SER A CA 1
ATOM 710 C C . SER A 1 91 ? -3.612 16.588 1.207 1.00 42.25 91 SER A C 1
ATOM 712 O O . SER A 1 91 ? -4.285 17.614 1.269 1.00 42.25 91 SER A O 1
ATOM 714 N N . ASP A 1 92 ? -4.136 15.368 1.351 1.00 44.38 92 ASP A N 1
ATOM 715 C CA . ASP A 1 92 ? -5.565 15.142 1.539 1.00 44.38 92 ASP A CA 1
ATOM 716 C C . ASP A 1 92 ? -5.845 14.113 2.649 1.00 44.38 92 ASP A C 1
ATOM 718 O O . ASP A 1 92 ? -5.974 12.914 2.385 1.00 44.38 92 ASP A O 1
ATOM 722 N N . PRO A 1 93 ? -5.983 14.563 3.910 1.00 44.56 93 PRO A N 1
ATOM 723 C CA . PRO A 1 93 ? -6.419 13.696 5.000 1.00 44.56 93 PRO A CA 1
ATOM 724 C C . PRO A 1 93 ? -7.835 13.114 4.798 1.00 44.56 93 PRO A C 1
ATOM 726 O O . PRO A 1 93 ? -8.223 12.244 5.575 1.00 44.56 93 PRO A O 1
ATOM 729 N N . GLN A 1 94 ? -8.610 13.547 3.787 1.00 40.25 94 GLN A N 1
ATOM 730 C CA . GLN A 1 94 ? -9.979 13.069 3.546 1.00 40.25 94 GLN A CA 1
ATOM 731 C C . GLN A 1 94 ? -10.077 11.833 2.645 1.00 40.25 94 GLN A C 1
ATOM 733 O O . GLN A 1 94 ? -11.076 11.120 2.723 1.00 40.25 94 GLN A O 1
ATOM 738 N N . THR A 1 95 ? -9.051 11.491 1.852 1.00 48.69 95 THR A N 1
ATOM 739 C CA . THR A 1 95 ? -9.075 10.239 1.059 1.00 48.69 95 THR A CA 1
ATOM 740 C C . THR A 1 95 ? -9.155 8.993 1.970 1.00 48.69 95 THR A C 1
ATOM 742 O O . THR A 1 95 ? -9.653 7.945 1.560 1.00 48.69 95 THR A O 1
ATOM 745 N N . PHE A 1 96 ? -8.754 9.129 3.241 1.00 49.19 96 PHE A N 1
ATOM 746 C CA . PHE A 1 96 ? -8.953 8.153 4.315 1.00 49.19 96 PHE A CA 1
ATOM 747 C C . PHE A 1 96 ? -9.742 8.767 5.485 1.00 49.19 96 PHE A C 1
ATOM 749 O O . PHE A 1 96 ? -9.342 8.625 6.636 1.00 49.19 96 PHE A O 1
ATOM 756 N N . GLU A 1 97 ? -10.878 9.419 5.206 1.00 41.88 97 GLU A N 1
ATOM 757 C CA . GLU A 1 97 ? -11.780 10.056 6.195 1.00 41.88 97 GLU A CA 1
ATOM 758 C C . GLU A 1 97 ? -12.163 9.157 7.397 1.00 41.88 97 GLU A C 1
ATOM 760 O O . GLU A 1 97 ? -12.603 9.640 8.440 1.00 41.88 97 GLU A O 1
ATOM 765 N N . ASP A 1 98 ? -11.952 7.845 7.272 1.00 45.25 98 ASP A N 1
ATOM 766 C CA . ASP A 1 98 ? -12.257 6.829 8.275 1.00 45.25 98 ASP A CA 1
ATOM 767 C C . ASP A 1 98 ? -11.071 6.406 9.171 1.00 45.25 98 ASP A C 1
ATOM 769 O O . ASP A 1 98 ? -11.301 5.687 10.150 1.00 45.25 98 ASP A O 1
ATOM 773 N N . TYR A 1 99 ? -9.830 6.822 8.864 1.00 49.28 99 TYR A N 1
ATOM 774 C CA . TYR A 1 99 ? -8.599 6.403 9.556 1.00 49.28 99 TYR A CA 1
ATOM 775 C C . TYR A 1 99 ? -7.826 7.599 10.142 1.00 49.28 99 TYR A C 1
ATOM 777 O O . TYR A 1 99 ? -7.766 8.684 9.569 1.00 49.28 99 TYR A O 1
ATOM 785 N N . ARG A 1 100 ? -7.238 7.404 11.328 1.00 49.16 100 ARG A N 1
ATOM 786 C CA . ARG A 1 100 ? -6.443 8.414 12.055 1.00 49.16 100 ARG A CA 1
ATOM 787 C C . ARG A 1 100 ? -4.998 8.462 11.490 1.00 49.16 100 ARG A C 1
ATOM 789 O O . ARG A 1 100 ? -4.695 7.674 10.597 1.00 49.16 100 ARG A O 1
ATOM 796 N N . PRO A 1 101 ? -4.160 9.460 11.860 1.00 52.47 101 PRO A N 1
ATOM 797 C CA . PRO A 1 101 ? -3.210 10.119 10.957 1.00 52.47 101 PRO A CA 1
ATOM 798 C C . PRO A 1 101 ? -2.384 9.154 10.102 1.00 52.47 101 PRO A C 1
ATOM 800 O O . PRO A 1 101 ? -1.743 8.235 10.606 1.00 52.47 101 PRO A O 1
ATOM 803 N N . SER A 1 102 ? -2.404 9.411 8.794 1.00 63.31 102 SER A N 1
ATOM 804 C CA . SER A 1 102 ? -1.615 8.681 7.809 1.00 63.31 102 SER A CA 1
ATOM 805 C C . SER A 1 102 ? -0.184 9.213 7.808 1.00 63.31 102 SER A C 1
ATOM 807 O O . SER A 1 102 ? 0.062 10.336 7.375 1.00 63.31 102 SER A O 1
ATOM 809 N N . TYR A 1 103 ? 0.769 8.421 8.295 1.00 68.75 103 TYR A N 1
ATOM 810 C CA . TYR A 1 103 ? 2.186 8.773 8.242 1.00 68.75 103 TYR A CA 1
ATOM 811 C C . TYR A 1 103 ? 2.830 8.104 7.038 1.00 68.75 103 TYR A C 1
ATOM 813 O O . TYR A 1 103 ? 2.936 6.878 6.990 1.00 68.75 103 TYR A O 1
ATOM 821 N N . THR A 1 104 ? 3.298 8.908 6.083 1.00 71.75 104 THR A N 1
ATOM 822 C CA . THR A 1 104 ? 4.222 8.404 5.065 1.00 71.75 104 THR A CA 1
ATOM 823 C C . THR A 1 104 ? 5.649 8.672 5.508 1.00 71.75 104 THR A C 1
ATOM 825 O O . THR A 1 104 ? 5.989 9.792 5.882 1.00 71.75 104 THR A O 1
ATOM 828 N N . VAL A 1 105 ? 6.472 7.631 5.497 1.00 76.62 105 VAL A N 1
ATOM 829 C CA . VAL A 1 105 ? 7.871 7.687 5.911 1.00 76.62 105 VAL A CA 1
ATOM 830 C C . VAL A 1 105 ? 8.743 7.423 4.695 1.00 76.62 105 VAL A C 1
ATOM 832 O O . VAL A 1 105 ? 8.535 6.438 3.985 1.00 76.62 105 VAL A O 1
ATOM 835 N N . ASP A 1 106 ? 9.730 8.289 4.485 1.00 79.88 106 ASP A N 1
ATOM 836 C CA . ASP A 1 106 ? 10.777 8.097 3.488 1.00 79.88 106 ASP A CA 1
ATOM 837 C C . ASP A 1 106 ? 12.147 8.183 4.158 1.00 79.88 106 ASP A C 1
ATOM 839 O O . ASP A 1 106 ? 12.659 9.253 4.484 1.00 79.88 106 ASP A O 1
ATOM 843 N N . THR A 1 107 ? 12.730 7.015 4.392 1.00 77.62 107 THR A N 1
ATOM 844 C CA . THR A 1 107 ? 14.129 6.847 4.785 1.00 77.62 107 THR A CA 1
ATOM 845 C C . THR A 1 107 ? 14.842 5.940 3.788 1.00 77.62 107 THR A C 1
ATOM 847 O O . THR A 1 107 ? 15.653 5.086 4.159 1.00 77.62 107 THR A O 1
ATOM 850 N N . ALA A 1 108 ? 14.514 6.090 2.500 1.00 84.31 108 ALA A N 1
ATOM 851 C CA . ALA A 1 108 ? 15.005 5.250 1.417 1.00 84.31 108 ALA A CA 1
ATOM 852 C C . ALA A 1 108 ? 14.694 3.756 1.653 1.00 84.31 108 ALA A C 1
ATOM 854 O O . ALA A 1 108 ? 13.536 3.365 1.810 1.00 84.31 108 ALA A O 1
ATOM 855 N N . CYS A 1 109 ? 15.712 2.893 1.673 1.00 86.19 109 CYS A N 1
ATOM 856 C CA . CYS A 1 109 ? 15.539 1.440 1.738 1.00 86.19 109 CYS A CA 1
ATOM 857 C C . CYS A 1 109 ? 14.942 0.935 3.063 1.00 86.19 109 CYS A C 1
ATOM 859 O O . CYS A 1 109 ? 14.471 -0.199 3.113 1.00 86.19 109 CYS A O 1
ATOM 861 N N . SER A 1 110 ? 14.970 1.736 4.134 1.00 88.31 110 SER A N 1
ATOM 862 C CA . SER A 1 110 ? 14.431 1.349 5.446 1.00 88.31 110 SER A CA 1
ATOM 863 C C . SER A 1 110 ? 13.001 1.832 5.695 1.00 88.31 110 SER A C 1
ATOM 865 O O . SER A 1 110 ? 12.444 1.520 6.745 1.00 88.31 110 SER A O 1
ATOM 867 N N . SER A 1 111 ? 12.385 2.530 4.737 1.00 87.88 111 SER A N 1
ATOM 868 C CA . SER A 1 111 ? 11.094 3.211 4.910 1.00 87.88 111 SER A CA 1
ATOM 869 C C . SER A 1 111 ? 9.982 2.304 5.436 1.00 87.88 111 SER A C 1
ATOM 871 O O . SER A 1 111 ? 9.301 2.654 6.394 1.00 87.88 111 SER A O 1
ATOM 873 N N . SER A 1 112 ?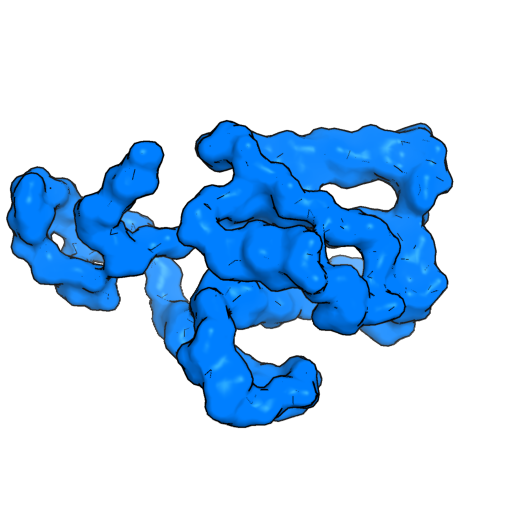 9.810 1.109 4.861 1.00 87.50 112 SER A N 1
ATOM 874 C CA . SER A 1 112 ? 8.754 0.178 5.286 1.00 87.50 112 SER A CA 1
ATOM 875 C C . SER A 1 112 ? 9.010 -0.420 6.671 1.00 87.50 112 SER A C 1
ATOM 877 O O . SER A 1 112 ? 8.070 -0.688 7.414 1.00 87.50 112 SER A O 1
ATOM 879 N N . LEU A 1 113 ? 10.280 -0.625 7.034 1.00 89.88 113 LEU A N 1
ATOM 880 C CA . LEU A 1 113 ? 10.642 -1.131 8.356 1.00 89.88 113 LEU A CA 1
ATOM 881 C C . LEU A 1 113 ? 10.488 -0.042 9.422 1.00 89.88 113 LEU A C 1
ATOM 883 O O . LEU A 1 113 ? 10.043 -0.327 10.528 1.00 89.88 113 LEU A O 1
ATOM 887 N N . LEU A 1 114 ? 10.804 1.205 9.077 1.00 88.00 114 LEU A N 1
ATOM 888 C CA . LEU A 1 114 ? 10.584 2.341 9.960 1.00 88.00 114 LEU A CA 1
ATOM 889 C C . LEU A 1 114 ? 9.088 2.627 10.141 1.00 88.00 114 LEU A C 1
ATOM 891 O O . LEU A 1 114 ? 8.656 2.872 11.261 1.00 88.00 114 LEU A O 1
ATOM 895 N N . ALA A 1 115 ? 8.282 2.503 9.082 1.00 88.12 115 ALA A N 1
ATOM 896 C CA . ALA A 1 115 ? 6.824 2.571 9.180 1.00 88.12 115 ALA A CA 1
ATOM 897 C C . ALA A 1 115 ? 6.270 1.520 10.163 1.00 88.12 115 ALA A C 1
ATOM 899 O O . ALA A 1 115 ? 5.398 1.829 10.975 1.00 88.12 115 ALA A O 1
ATOM 900 N N . LEU A 1 116 ? 6.823 0.300 10.147 1.00 90.56 116 LEU A N 1
ATOM 901 C CA . LEU A 1 116 ? 6.478 -0.741 11.115 1.00 90.56 116 LEU A CA 1
ATOM 902 C C . LEU A 1 116 ? 6.895 -0.373 12.546 1.00 90.56 116 LEU A C 1
ATOM 904 O O . LEU A 1 116 ? 6.108 -0.56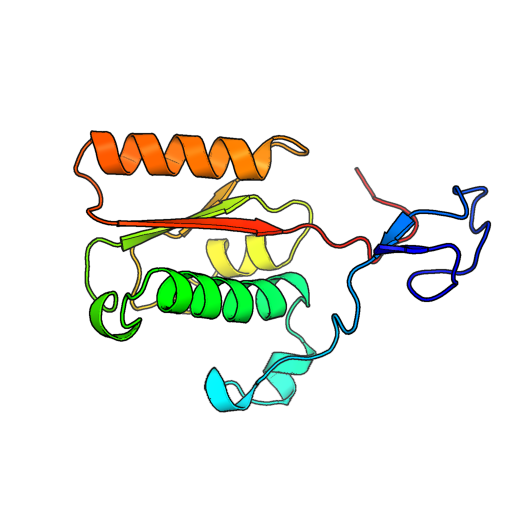7 13.469 1.00 90.56 116 LEU A O 1
ATOM 908 N N . ASP A 1 117 ? 8.101 0.162 12.745 1.00 91.94 117 ASP A N 1
ATOM 909 C CA . ASP A 1 117 ? 8.560 0.603 14.069 1.00 91.94 117 ASP A CA 1
ATOM 910 C C . ASP A 1 117 ? 7.665 1.716 14.640 1.00 91.94 117 ASP A C 1
ATOM 912 O O . ASP A 1 117 ? 7.214 1.630 15.785 1.00 91.94 117 ASP A O 1
ATOM 916 N N . CYS A 1 118 ? 7.306 2.708 13.819 1.00 88.56 118 CYS A N 1
ATOM 917 C CA . CYS A 1 118 ? 6.358 3.755 14.192 1.00 88.56 118 CYS A CA 1
ATOM 918 C C . CYS A 1 118 ? 5.000 3.176 14.614 1.00 88.56 118 CYS A C 1
ATOM 920 O O . CYS A 1 118 ? 4.463 3.572 15.650 1.00 88.56 118 CYS A O 1
ATOM 922 N N . ALA A 1 119 ? 4.477 2.199 13.867 1.00 90.44 119 ALA A N 1
ATOM 923 C CA . ALA A 1 119 ? 3.225 1.526 14.199 1.00 90.44 119 ALA A CA 1
ATOM 924 C C . ALA A 1 119 ? 3.303 0.750 15.522 1.00 90.44 119 ALA A C 1
ATOM 926 O O . ALA A 1 119 ? 2.395 0.832 16.349 1.00 90.44 119 ALA A O 1
ATOM 927 N N . LEU A 1 120 ? 4.401 0.027 15.763 1.00 92.69 120 LEU A N 1
ATOM 928 C CA . LEU A 1 120 ? 4.620 -0.687 17.022 1.00 92.69 120 LEU A CA 1
ATOM 929 C C . LEU A 1 120 ? 4.694 0.276 18.209 1.00 92.69 120 LEU A C 1
ATOM 931 O O . LEU A 1 120 ? 4.133 -0.014 19.264 1.00 92.69 120 LEU A O 1
ATOM 935 N N . ASN A 1 121 ? 5.350 1.424 18.044 1.00 90.12 121 ASN A N 1
ATOM 936 C CA . ASN A 1 121 ? 5.417 2.451 19.080 1.00 90.12 121 ASN A CA 1
ATOM 937 C C . ASN A 1 121 ? 4.042 3.085 19.345 1.00 90.12 121 ASN A C 1
ATOM 939 O O . ASN A 1 121 ? 3.695 3.307 20.503 1.00 90.12 121 ASN A O 1
ATOM 943 N N . ALA A 1 122 ? 3.231 3.312 18.309 1.00 88.56 122 ALA A N 1
ATOM 944 C CA . ALA A 1 122 ? 1.863 3.813 18.450 1.00 88.56 122 ALA A CA 1
ATOM 945 C C . ALA A 1 122 ? 0.958 2.829 19.220 1.00 88.56 122 ALA A C 1
ATOM 947 O O . ALA A 1 122 ? 0.270 3.218 20.166 1.00 88.56 122 ALA A O 1
ATOM 948 N N . LEU A 1 123 ? 1.035 1.536 18.888 1.00 90.94 123 LEU A N 1
ATOM 949 C CA . LEU A 1 123 ? 0.312 0.479 19.602 1.00 90.94 123 LEU A CA 1
ATOM 950 C C . LEU A 1 123 ? 0.772 0.352 21.062 1.00 90.94 123 LEU A C 1
ATOM 952 O O . LEU A 1 123 ? -0.050 0.190 21.955 1.00 90.94 123 LEU A O 1
ATOM 956 N N . ARG A 1 124 ? 2.082 0.446 21.325 1.00 93.69 124 ARG A N 1
ATOM 957 C CA . ARG A 1 124 ? 2.647 0.362 22.687 1.00 93.69 124 ARG A CA 1
ATOM 958 C C . ARG A 1 124 ? 2.271 1.541 23.579 1.00 93.69 124 ARG A C 1
ATOM 960 O O . ARG A 1 124 ? 2.233 1.378 24.792 1.00 93.69 124 ARG A O 1
ATOM 967 N N . ASN A 1 125 ? 2.034 2.707 22.987 1.00 90.25 125 ASN A N 1
ATOM 968 C CA . ASN A 1 125 ? 1.667 3.927 23.701 1.00 90.25 125 ASN A CA 1
ATOM 969 C C . ASN A 1 125 ? 0.142 4.111 23.823 1.00 90.25 125 ASN A C 1
ATOM 971 O O . ASN A 1 125 ? -0.300 5.195 24.204 1.00 90.25 125 ASN A O 1
ATOM 975 N N . ASP A 1 126 ? -0.656 3.099 23.457 1.00 89.25 126 ASP A N 1
ATOM 976 C CA . ASP A 1 126 ? -2.126 3.139 23.435 1.00 89.25 126 ASP A CA 1
ATOM 977 C C . ASP A 1 126 ? -2.709 4.307 22.604 1.00 89.25 126 ASP A C 1
ATOM 979 O O . ASP A 1 126 ? -3.855 4.736 22.801 1.00 89.25 126 ASP A O 1
ATOM 983 N N . SER A 1 127 ? -1.938 4.845 21.646 1.00 84.88 127 SER A N 1
ATOM 984 C CA . SER A 1 127 ? -2.415 5.920 20.768 1.00 84.88 127 SER A CA 1
ATOM 985 C C . SER A 1 127 ? -3.391 5.389 19.717 1.00 84.88 127 SER A C 1
ATOM 987 O O . SER A 1 127 ? -4.354 6.080 19.366 1.00 84.88 127 SER A O 1
ATOM 989 N N . CYS A 1 128 ? -3.196 4.139 19.287 1.00 87.69 128 CYS A N 1
ATOM 990 C CA . CYS A 1 128 ? -4.098 3.382 18.426 1.00 87.69 128 CYS A CA 1
ATOM 991 C C . CYS A 1 128 ? -4.317 1.957 18.951 1.00 87.69 128 CYS A C 1
ATOM 993 O O . CYS A 1 128 ? -3.514 1.421 19.706 1.00 87.69 128 CYS A O 1
ATOM 995 N N . HIS A 1 129 ? -5.441 1.350 18.568 1.00 88.19 129 HIS A N 1
ATOM 996 C CA . HIS A 1 129 ? -5.775 -0.039 18.918 1.00 88.19 129 HIS A CA 1
ATOM 997 C C . HIS A 1 129 ? -5.484 -1.015 17.771 1.00 88.19 129 HIS A C 1
ATOM 999 O O . HIS A 1 129 ? -5.466 -2.228 17.967 1.00 88.19 129 HIS A O 1
ATOM 1005 N N . ALA A 1 130 ? -5.292 -0.484 16.566 1.00 89.25 130 ALA A N 1
ATOM 1006 C CA . ALA A 1 130 ? -4.877 -1.218 15.387 1.00 89.25 130 ALA A CA 1
ATOM 1007 C C . ALA A 1 130 ? -4.031 -0.296 14.506 1.00 89.25 130 ALA A C 1
ATOM 1009 O O . ALA A 1 130 ? -4.170 0.927 14.556 1.00 89.25 130 ALA A O 1
ATOM 1010 N N . ALA A 1 131 ? -3.166 -0.883 13.688 1.00 90.44 131 ALA A N 1
ATOM 1011 C CA . ALA A 1 131 ? -2.356 -0.141 12.739 1.00 90.44 131 ALA A CA 1
ATOM 1012 C C . ALA A 1 131 ? -2.273 -0.900 11.414 1.00 90.44 131 ALA A C 1
ATOM 1014 O O . ALA A 1 131 ? -2.102 -2.120 11.400 1.00 90.44 131 ALA A O 1
ATOM 1015 N N . ILE A 1 132 ? -2.383 -0.169 10.310 1.00 90.56 132 ILE A N 1
ATOM 1016 C CA . ILE A 1 132 ? -2.123 -0.665 8.961 1.00 90.56 132 ILE A CA 1
ATOM 1017 C C . ILE A 1 132 ? -0.716 -0.215 8.590 1.00 90.56 132 ILE A C 1
ATOM 1019 O O . ILE A 1 132 ? -0.416 0.974 8.652 1.00 90.56 132 ILE A O 1
ATOM 1023 N N . VAL A 1 133 ? 0.141 -1.155 8.197 1.00 92.25 133 VAL A N 1
ATOM 1024 C CA . VAL A 1 133 ? 1.515 -0.859 7.776 1.00 92.25 133 VAL A CA 1
ATOM 1025 C C . VAL A 1 133 ? 1.718 -1.340 6.348 1.00 92.25 133 VAL A C 1
ATOM 1027 O O . VAL A 1 133 ? 1.479 -2.509 6.050 1.00 92.25 133 VAL A O 1
ATOM 1030 N N . GLY A 1 134 ? 2.163 -0.445 5.471 1.00 89.88 134 GLY A N 1
ATOM 1031 C CA . GLY A 1 134 ? 2.405 -0.726 4.059 1.00 89.88 134 GLY A CA 1
ATOM 1032 C C . GLY A 1 134 ? 3.788 -0.276 3.602 1.00 89.88 134 GLY A C 1
ATOM 1033 O O . GLY A 1 134 ? 4.418 0.586 4.209 1.00 89.88 134 GLY A O 1
ATOM 1034 N N . GLY A 1 135 ? 4.264 -0.864 2.508 1.00 89.75 135 GLY A N 1
ATOM 1035 C CA . GLY A 1 135 ? 5.503 -0.473 1.845 1.00 89.75 135 GLY A CA 1
ATOM 1036 C C . GLY A 1 135 ? 5.335 -0.550 0.334 1.00 89.75 135 GLY A C 1
ATOM 1037 O O . GLY A 1 135 ? 4.902 -1.589 -0.166 1.00 89.75 135 GLY A O 1
ATOM 1038 N N . VAL A 1 136 ? 5.665 0.521 -0.390 1.00 88.62 136 VAL A N 1
ATOM 1039 C CA . VAL A 1 136 ? 5.501 0.578 -1.852 1.00 88.62 136 VAL A CA 1
ATOM 1040 C C . VAL A 1 136 ? 6.769 1.083 -2.529 1.00 88.62 136 VAL A C 1
ATOM 1042 O O . VAL A 1 136 ? 7.423 2.006 -2.047 1.00 88.62 136 VAL A O 1
ATOM 1045 N N . ASN A 1 137 ? 7.119 0.456 -3.651 1.00 88.00 137 ASN A N 1
ATOM 1046 C CA . ASN A 1 137 ? 8.192 0.918 -4.523 1.00 88.00 137 ASN A CA 1
ATOM 1047 C C . ASN A 1 137 ? 7.976 0.390 -5.947 1.00 88.00 137 ASN A C 1
ATOM 1049 O O . ASN A 1 137 ? 7.986 -0.826 -6.169 1.00 88.00 137 ASN A O 1
ATOM 1053 N N . LEU A 1 138 ? 7.836 1.292 -6.921 1.00 86.38 138 LEU A N 1
ATOM 1054 C CA . LEU A 1 138 ? 7.760 0.958 -8.344 1.00 86.38 138 LEU A CA 1
ATOM 1055 C C . LEU A 1 138 ? 8.842 1.673 -9.158 1.00 86.38 138 LEU A C 1
ATOM 1057 O O . LEU A 1 138 ? 9.005 2.886 -9.094 1.00 86.38 138 LEU A O 1
ATOM 1061 N N . CYS A 1 139 ? 9.535 0.915 -10.008 1.00 83.56 139 CYS A N 1
ATOM 1062 C CA . CYS A 1 139 ? 10.519 1.463 -10.938 1.00 83.56 139 CYS A CA 1
ATOM 1063 C C . CYS A 1 139 ? 9.854 1.786 -12.284 1.00 83.56 139 CYS A C 1
ATOM 1065 O O . CYS A 1 139 ? 9.735 0.906 -13.140 1.00 83.56 139 CYS A O 1
ATOM 1067 N N . PHE A 1 140 ? 9.423 3.037 -12.475 1.00 78.94 140 PHE A N 1
ATOM 1068 C CA . PHE A 1 140 ? 8.868 3.511 -13.755 1.00 78.94 140 PHE A CA 1
ATOM 1069 C C . PHE A 1 140 ? 9.879 4.237 -14.639 1.00 78.94 140 PHE A C 1
ATOM 1071 O O . PHE A 1 140 ? 9.778 4.177 -15.862 1.00 78.94 140 PHE A O 1
ATOM 1078 N N . ARG A 1 141 ? 10.854 4.924 -14.039 1.00 74.88 141 ARG A N 1
ATOM 1079 C CA . ARG A 1 141 ? 11.901 5.639 -14.771 1.00 74.88 141 ARG A CA 1
ATOM 1080 C C . ARG A 1 141 ? 13.173 4.802 -14.787 1.00 74.88 141 ARG A C 1
ATOM 1082 O O . ARG A 1 141 ? 13.568 4.256 -13.763 1.00 74.88 141 ARG A O 1
ATOM 1089 N N . SER A 1 142 ? 13.827 4.733 -15.943 1.00 70.31 142 SER A N 1
ATOM 1090 C CA . SER A 1 142 ? 15.135 4.081 -16.096 1.00 70.31 142 SER A CA 1
ATOM 1091 C C . SER A 1 142 ? 16.270 4.891 -15.456 1.00 70.31 142 SER A C 1
ATOM 1093 O O . SER A 1 142 ? 17.326 4.351 -15.154 1.00 70.31 142 SER A O 1
ATOM 1095 N N . GLN A 1 143 ? 16.067 6.195 -15.258 1.00 63.31 143 GLN A N 1
ATOM 1096 C CA . GLN A 1 143 ? 16.933 7.043 -14.444 1.00 63.31 143 GLN A CA 1
ATOM 1097 C C . GLN A 1 143 ? 16.175 7.412 -13.174 1.00 63.31 143 GLN A C 1
ATOM 1099 O O . GLN A 1 143 ? 15.195 8.159 -13.223 1.00 63.31 143 GLN A O 1
ATOM 1104 N N . THR A 1 144 ? 16.619 6.873 -12.045 1.00 59.81 144 THR A N 1
ATOM 1105 C CA . THR A 1 144 ? 16.154 7.319 -10.734 1.00 59.81 144 THR A CA 1
ATOM 1106 C C . THR A 1 144 ? 16.903 8.606 -10.412 1.00 59.81 144 THR A C 1
ATOM 1108 O O . THR A 1 144 ? 18.110 8.569 -10.180 1.00 59.81 144 THR A O 1
ATOM 1111 N N . SER A 1 145 ? 16.226 9.754 -10.468 1.00 52.22 145 SER A N 1
ATOM 1112 C CA . SER A 1 145 ? 16.756 10.972 -9.853 1.00 52.22 145 SER A CA 1
ATOM 1113 C C . SER A 1 145 ? 16.803 10.720 -8.348 1.00 52.22 145 SER A C 1
ATOM 1115 O O . SER A 1 145 ? 15.759 10.449 -7.758 1.00 52.22 145 SER A O 1
ATOM 1117 N N . VAL A 1 146 ? 18.010 10.703 -7.783 1.00 44.84 146 VAL A N 1
ATOM 1118 C CA . VAL A 1 146 ? 18.241 10.665 -6.332 1.00 44.84 146 VAL A CA 1
ATOM 1119 C C . VAL A 1 146 ? 18.094 12.074 -5.781 1.00 44.84 146 VAL A C 1
ATOM 1121 O O . VAL A 1 146 ? 18.554 13.005 -6.484 1.00 44.84 146 VAL A O 1
#

Sequence (146 aa):
MITADDCRWPQGQYGLPTRNGKLKEVDRFDVAFFNLHSKQAHNMDPQLRLLLEVTYESICNAGINPIKLKGTKTDVFIGANGSDAQNVFSSDPQTFEDYRPSYTVDTACSSSLLALDCALNALRNDSCHAAIVGGVNLCFRSQTSV

Foldseek 3Di:
DWDQDQPQHDACVVPDHSIDDDDPPLVDADCVVLVHDPVVSNVAWSQVRVCVVVLCVVCVVVVHDVVVQFQAQEAEFEEEDPHCVCVCLVPDPVSPVRYPRYHYAYPPPCRQVVSVVVQVVCCVVVSHVHYHGYYTDDDNDPDDDD